Protein AF-A0A2D5VBW8-F1 (afdb_monomer)

Solvent-accessible surface area (backbone atoms only — not comparable to full-atom values): 5332 Å² total; per-residue (Å²): 109,72,70,60,51,54,52,49,47,53,51,43,52,49,52,42,52,52,50,52,52,52,50,46,66,64,53,45,59,44,53,48,47,46,69,76,36,71,90,76,51,61,90,92,46,54,58,64,57,46,34,49,58,61,42,55,81,42,45,68,56,53,52,52,51,51,50,50,45,51,52,44,49,55,53,41,51,54,52,49,52,54,54,50,52,56,55,52,54,61,55,64,74,74,113

Nearest PDB structures (foldseek):
  5da9-assembly1_A  TM=6.450E-01  e=3.934E+00  Thermochaetoides thermophila DSM 1495
  6nct-assembly1_B  TM=4.102E-01  e=8.941E+00  Homo sapiens

Mean predicted aligned error: 8.48 Å

Structure (mmCIF, N/CA/C/O backbone):
data_AF-A0A2D5VBW8-F1
#
_entry.id   AF-A0A2D5VBW8-F1
#
loop_
_atom_site.group_PDB
_atom_site.id
_atom_site.type_symbol
_atom_site.label_atom_id
_atom_site.label_alt_id
_atom_site.label_comp_id
_atom_site.label_asym_id
_atom_site.label_entity_id
_atom_site.label_seq_id
_atom_site.pdbx_PDB_ins_code
_atom_site.Cartn_x
_atom_site.Cartn_y
_atom_site.Cartn_z
_atom_site.occupancy
_atom_site.B_iso_or_equiv
_atom_site.auth_seq_id
_atom_site.auth_comp_id
_atom_site.auth_asym_id
_atom_site.auth_atom_id
_atom_site.pdbx_PDB_model_num
ATOM 1 N N . MET A 1 1 ? -13.546 -6.620 24.385 1.00 68.44 1 MET A N 1
ATOM 2 C CA . MET A 1 1 ? -13.631 -5.649 23.268 1.00 68.44 1 MET A CA 1
ATOM 3 C C . MET A 1 1 ? -12.278 -5.011 22.940 1.00 68.44 1 MET A C 1
ATOM 5 O O . MET A 1 1 ? -11.802 -5.174 21.824 1.00 68.44 1 MET A O 1
ATOM 9 N N . ARG A 1 2 ? -11.592 -4.401 23.919 1.00 71.50 2 ARG A N 1
ATOM 10 C CA . ARG A 1 2 ? -10.271 -3.750 23.760 1.00 71.50 2 ARG A CA 1
ATOM 11 C C . ARG A 1 2 ? -9.172 -4.626 23.128 1.00 71.50 2 ARG A C 1
ATOM 13 O O . ARG A 1 2 ? -8.481 -4.193 22.211 1.00 71.50 2 ARG A O 1
ATOM 20 N N . SER A 1 3 ? -9.057 -5.884 23.569 1.00 74.19 3 SER A N 1
ATOM 21 C CA . SER A 1 3 ? -8.111 -6.869 23.005 1.00 74.19 3 SER A CA 1
ATOM 22 C C . SER A 1 3 ? -8.389 -7.174 21.523 1.00 74.19 3 SER A C 1
ATOM 24 O O . SER A 1 3 ? -7.466 -7.216 20.708 1.00 74.19 3 SER A O 1
ATOM 26 N N . SER A 1 4 ? -9.665 -7.305 21.144 1.00 82.69 4 SER A N 1
ATOM 27 C CA . SER A 1 4 ? -10.075 -7.554 19.757 1.00 82.69 4 SER A CA 1
ATOM 28 C C . SER A 1 4 ? -9.753 -6.368 18.841 1.00 82.69 4 SER A C 1
ATOM 30 O O . SER A 1 4 ? -9.234 -6.573 17.749 1.00 82.69 4 SER A O 1
ATOM 32 N N . ILE A 1 5 ? -9.987 -5.137 19.306 1.00 83.12 5 ILE A N 1
ATOM 33 C CA .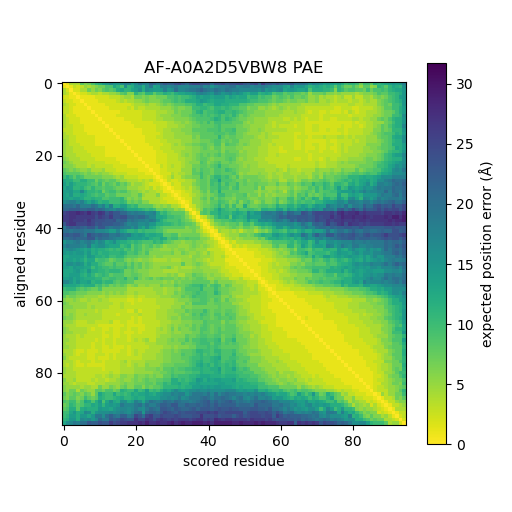 ILE A 1 5 ? -9.713 -3.898 18.556 1.00 83.12 5 ILE A CA 1
ATOM 34 C C . ILE A 1 5 ? -8.205 -3.701 18.343 1.00 83.12 5 ILE A C 1
ATOM 36 O O . ILE A 1 5 ? -7.766 -3.471 17.218 1.00 83.12 5 ILE A O 1
ATOM 40 N N . SER A 1 6 ? -7.393 -3.917 19.383 1.00 85.19 6 SER A N 1
ATOM 41 C CA . SER A 1 6 ? -5.925 -3.889 19.272 1.00 85.19 6 SER A CA 1
ATOM 42 C C . SER A 1 6 ? -5.400 -4.917 18.257 1.00 85.19 6 SER A C 1
ATOM 44 O O . SER A 1 6 ? -4.531 -4.619 17.433 1.00 85.19 6 SER A O 1
ATOM 46 N N . ARG A 1 7 ? -5.984 -6.125 18.243 1.00 88.88 7 ARG A N 1
ATOM 47 C CA . ARG A 1 7 ? -5.649 -7.167 17.261 1.00 88.88 7 ARG A CA 1
ATOM 48 C C . ARG A 1 7 ? -6.022 -6.759 15.830 1.00 88.88 7 ARG A C 1
ATOM 50 O O . ARG A 1 7 ? -5.251 -7.047 14.916 1.00 88.88 7 ARG A O 1
ATOM 57 N N . ILE A 1 8 ? -7.162 -6.092 15.629 1.00 89.19 8 ILE A N 1
ATOM 58 C CA . ILE A 1 8 ? -7.580 -5.559 14.319 1.00 89.19 8 ILE A CA 1
ATOM 59 C C . ILE A 1 8 ? -6.592 -4.488 13.843 1.00 89.19 8 ILE A C 1
ATOM 61 O O . ILE A 1 8 ? -6.083 -4.598 12.730 1.00 89.19 8 ILE A O 1
ATOM 65 N N . ARG A 1 9 ? -6.229 -3.526 14.701 1.00 88.88 9 ARG A N 1
ATOM 66 C CA . ARG A 1 9 ? -5.232 -2.488 14.386 1.00 88.88 9 ARG A CA 1
ATOM 67 C C . ARG A 1 9 ? -3.892 -3.086 13.954 1.00 88.88 9 ARG A C 1
ATOM 69 O O . ARG A 1 9 ? -3.340 -2.693 12.930 1.00 88.88 9 ARG A O 1
ATOM 76 N N . ASN A 1 10 ? -3.385 -4.078 14.691 1.00 90.62 10 ASN A N 1
ATOM 77 C CA . ASN A 1 10 ? -2.128 -4.741 14.330 1.00 90.62 10 ASN A CA 1
ATOM 78 C C . ASN A 1 10 ? -2.207 -5.452 12.974 1.00 90.62 10 ASN A C 1
ATOM 80 O O . ASN A 1 10 ? -1.254 -5.386 12.202 1.00 90.62 10 ASN A O 1
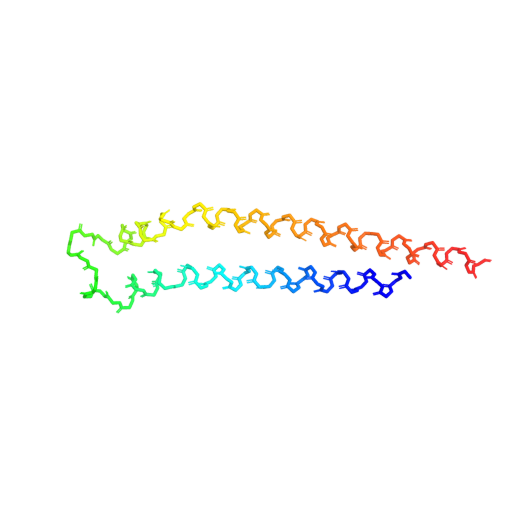ATOM 84 N N . ARG A 1 11 ? -3.333 -6.101 12.657 1.00 92.38 11 ARG A N 1
ATOM 85 C CA . ARG A 1 11 ? -3.533 -6.738 11.346 1.00 92.38 11 ARG A CA 1
ATOM 86 C C . ARG A 1 11 ? -3.603 -5.714 10.213 1.00 92.38 11 ARG A C 1
ATOM 88 O O . ARG A 1 11 ? -3.015 -5.960 9.167 1.00 92.38 11 ARG A O 1
ATOM 95 N N . LEU A 1 12 ? -4.257 -4.571 10.427 1.00 91.88 12 LEU A N 1
ATOM 96 C CA . LEU A 1 12 ? -4.303 -3.476 9.450 1.00 91.88 12 LEU A CA 1
ATOM 97 C C . LEU A 1 12 ? -2.909 -2.887 9.196 1.00 91.88 12 LEU A C 1
ATOM 99 O O . LEU A 1 12 ? -2.522 -2.689 8.047 1.00 91.88 12 LEU A O 1
ATOM 103 N N . ASN A 1 13 ? -2.118 -2.672 10.250 1.00 90.62 13 ASN A N 1
ATOM 104 C CA . ASN A 1 13 ? -0.736 -2.207 10.116 1.00 90.62 13 ASN A CA 1
ATOM 105 C C . ASN A 1 13 ? 0.152 -3.224 9.392 1.00 90.62 13 ASN A C 1
ATOM 107 O O . ASN A 1 13 ? 0.924 -2.838 8.516 1.00 90.62 13 ASN A O 1
ATOM 111 N N . LEU A 1 14 ? 0.001 -4.516 9.696 1.00 93.94 14 LEU A N 1
ATOM 112 C CA . LEU A 1 14 ? 0.715 -5.576 8.987 1.00 93.94 14 LEU A CA 1
ATOM 113 C C . LEU A 1 14 ? 0.327 -5.621 7.501 1.00 93.94 14 LEU A C 1
ATOM 115 O O . LEU A 1 14 ? 1.206 -5.699 6.651 1.00 93.94 14 LEU A O 1
ATOM 119 N N . ALA A 1 15 ? -0.965 -5.519 7.176 1.00 92.31 15 ALA A N 1
ATOM 120 C CA . ALA A 1 15 ? -1.436 -5.495 5.791 1.00 92.31 15 ALA A CA 1
ATOM 121 C C . ALA A 1 15 ? -0.872 -4.297 5.008 1.00 92.31 15 ALA A C 1
ATOM 123 O O . ALA A 1 15 ? -0.408 -4.470 3.883 1.00 92.31 15 ALA A O 1
ATOM 124 N N . LYS A 1 16 ? -0.832 -3.102 5.618 1.00 91.44 16 LYS A N 1
ATOM 125 C CA . LYS A 1 16 ? -0.183 -1.922 5.020 1.00 91.44 16 LYS A CA 1
ATOM 126 C C . LYS A 1 16 ? 1.303 -2.162 4.760 1.00 91.44 16 LYS A C 1
ATOM 128 O O . LYS A 1 16 ? 1.774 -1.874 3.666 1.00 91.44 16 LYS A O 1
ATOM 133 N N . LEU A 1 17 ? 2.027 -2.716 5.735 1.00 92.50 17 LEU A N 1
ATOM 134 C CA . LEU A 1 17 ? 3.454 -3.015 5.587 1.00 92.50 17 LEU A CA 1
ATOM 135 C C . LEU A 1 17 ? 3.706 -3.990 4.428 1.00 92.50 17 LEU A C 1
ATOM 137 O O . LEU A 1 17 ? 4.595 -3.759 3.615 1.00 92.50 17 LEU A O 1
ATOM 141 N N . LEU A 1 18 ? 2.897 -5.047 4.325 1.00 93.31 18 LEU A N 1
ATOM 142 C CA . LEU A 1 18 ? 2.998 -6.026 3.241 1.00 93.31 18 LEU A CA 1
ATOM 143 C C . LEU A 1 18 ? 2.709 -5.405 1.868 1.00 93.31 18 LEU A C 1
ATOM 145 O O . LEU A 1 18 ? 3.406 -5.720 0.907 1.00 93.31 18 LEU A O 1
ATOM 149 N N . LEU A 1 19 ? 1.736 -4.495 1.769 1.00 91.56 19 LEU A N 1
ATOM 150 C CA . LEU A 1 19 ? 1.453 -3.770 0.526 1.00 91.56 19 LEU A CA 1
ATOM 151 C C . LEU A 1 19 ? 2.598 -2.837 0.121 1.00 91.56 19 LEU A C 1
ATOM 153 O O . LEU A 1 19 ? 2.947 -2.786 -1.054 1.00 91.56 19 LEU A O 1
ATOM 157 N N . ILE A 1 20 ? 3.214 -2.139 1.077 1.00 89.62 20 ILE A N 1
ATOM 158 C CA . ILE A 1 20 ? 4.391 -1.299 0.811 1.00 89.62 20 ILE A CA 1
ATOM 159 C C . ILE A 1 20 ? 5.563 -2.162 0.326 1.00 89.62 20 ILE A C 1
ATOM 161 O O . ILE A 1 20 ? 6.212 -1.815 -0.657 1.00 89.62 20 ILE A O 1
ATOM 165 N N . LEU A 1 21 ? 5.808 -3.311 0.965 1.00 90.50 21 LEU A N 1
ATOM 166 C CA . LEU A 1 21 ? 6.839 -4.252 0.518 1.00 90.50 21 LEU A CA 1
ATOM 167 C C . LEU A 1 21 ? 6.563 -4.755 -0.902 1.00 90.50 21 LEU A C 1
ATOM 169 O O . LEU A 1 21 ? 7.462 -4.743 -1.737 1.00 90.50 21 LEU A O 1
ATOM 173 N N . ALA A 1 22 ? 5.325 -5.141 -1.207 1.00 88.25 22 ALA A N 1
ATOM 174 C CA . ALA A 1 22 ? 4.951 -5.577 -2.548 1.00 88.25 22 ALA A CA 1
ATOM 175 C C . ALA A 1 22 ? 5.127 -4.460 -3.599 1.00 88.25 22 ALA A C 1
ATOM 177 O O . ALA A 1 22 ? 5.616 -4.735 -4.692 1.00 88.25 22 ALA A O 1
ATOM 178 N N . LEU A 1 23 ? 4.826 -3.198 -3.262 1.00 86.94 23 LEU A N 1
ATOM 179 C CA . LEU A 1 23 ? 5.094 -2.048 -4.137 1.00 86.94 23 LEU A CA 1
ATOM 180 C C . LEU A 1 23 ? 6.588 -1.898 -4.431 1.00 86.94 23 LEU A C 1
ATOM 182 O O . LEU A 1 23 ? 6.965 -1.656 -5.579 1.00 86.94 23 LEU A O 1
ATOM 186 N N . LEU A 1 24 ? 7.441 -2.070 -3.417 1.00 85.19 24 LEU A N 1
ATOM 187 C CA . LEU A 1 24 ? 8.892 -2.054 -3.602 1.00 85.19 24 LEU A CA 1
ATOM 188 C C . LEU A 1 24 ? 9.334 -3.177 -4.545 1.00 85.19 24 LEU A C 1
ATOM 190 O O . LEU A 1 24 ? 10.083 -2.910 -5.472 1.00 85.19 24 LEU A O 1
ATOM 194 N N . PHE A 1 25 ? 8.819 -4.400 -4.401 1.00 84.75 25 PHE A N 1
ATOM 195 C CA . PHE A 1 25 ? 9.154 -5.502 -5.315 1.00 84.75 25 PHE A CA 1
ATOM 196 C C . PHE A 1 25 ? 8.736 -5.265 -6.770 1.00 84.75 25 PHE A C 1
ATOM 198 O O . PHE A 1 25 ? 9.382 -5.788 -7.671 1.00 84.75 25 PHE A O 1
ATOM 205 N N . ILE A 1 26 ? 7.678 -4.492 -7.010 1.00 80.81 26 ILE A N 1
ATOM 206 C CA . ILE A 1 26 ? 7.215 -4.168 -8.365 1.00 80.81 26 ILE A CA 1
ATOM 207 C C . ILE A 1 26 ? 8.056 -3.041 -8.975 1.00 80.81 26 ILE A C 1
ATOM 209 O O . ILE A 1 26 ? 8.431 -3.099 -10.141 1.00 80.81 26 ILE A O 1
ATOM 213 N N . THR A 1 27 ? 8.362 -2.012 -8.187 1.00 76.19 27 THR A N 1
ATOM 214 C CA . THR A 1 27 ? 9.005 -0.780 -8.677 1.00 76.19 27 THR A CA 1
ATOM 215 C C . THR A 1 27 ? 10.532 -0.832 -8.656 1.00 76.19 27 THR A C 1
ATOM 217 O O . THR A 1 27 ? 11.183 -0.189 -9.480 1.00 76.19 27 THR A O 1
ATOM 220 N N . TYR A 1 28 ? 11.120 -1.618 -7.755 1.00 78.25 28 TYR A N 1
ATOM 221 C CA . TYR A 1 28 ? 12.567 -1.708 -7.574 1.00 78.25 28 TYR A CA 1
ATOM 222 C C . TYR A 1 28 ? 13.295 -2.396 -8.741 1.00 78.25 28 TYR A C 1
ATOM 224 O O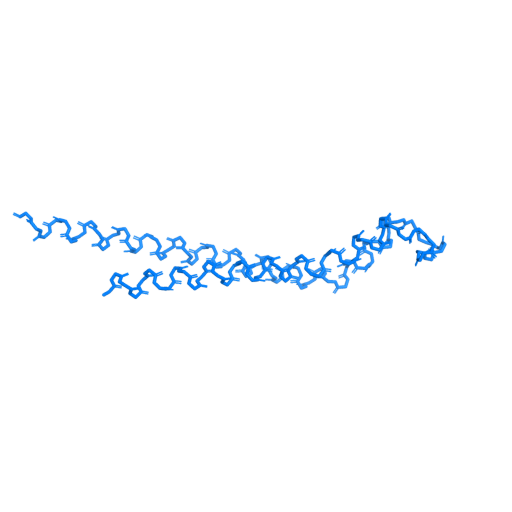 . TYR A 1 28 ? 14.294 -1.842 -9.190 1.00 78.25 28 TYR A O 1
ATOM 232 N N . PRO A 1 29 ? 12.835 -3.534 -9.307 1.00 78.75 29 PRO A N 1
ATOM 233 C CA . PRO A 1 29 ? 13.540 -4.178 -10.418 1.00 78.75 29 PRO A CA 1
ATOM 234 C C . PRO A 1 29 ? 13.615 -3.321 -11.695 1.00 78.75 29 PRO A C 1
ATOM 236 O O . PRO A 1 29 ? 14.702 -3.246 -12.271 1.00 78.75 29 PRO A O 1
ATOM 239 N N . PRO A 1 30 ? 12.540 -2.632 -12.139 1.00 72.62 30 PRO A N 1
ATOM 240 C CA . PRO A 1 30 ? 12.627 -1.661 -13.231 1.00 72.62 30 PRO A CA 1
ATOM 241 C C . PRO A 1 30 ? 13.627 -0.535 -12.944 1.00 72.62 30 PRO A C 1
ATOM 243 O O . PRO A 1 30 ? 14.452 -0.212 -13.798 1.00 72.62 30 PRO A O 1
ATOM 246 N N . ALA A 1 31 ? 13.601 0.022 -11.727 1.00 72.00 31 ALA A N 1
ATOM 247 C CA . ALA A 1 31 ? 14.510 1.091 -11.315 1.00 72.00 31 ALA A CA 1
ATOM 248 C C . ALA A 1 31 ? 15.978 0.635 -11.281 1.00 72.00 31 ALA A C 1
ATOM 250 O O . ALA A 1 31 ? 16.854 1.342 -11.773 1.00 72.00 31 ALA A O 1
ATOM 251 N N . MET A 1 32 ? 16.242 -0.565 -10.758 1.00 76.69 32 MET A N 1
ATOM 252 C CA . MET A 1 32 ? 17.575 -1.166 -10.700 1.00 76.69 32 MET A CA 1
ATOM 253 C C . MET A 1 32 ? 18.113 -1.442 -12.108 1.00 76.69 32 MET A C 1
ATOM 255 O O . MET A 1 32 ? 19.224 -1.024 -12.425 1.00 76.69 32 MET A O 1
ATOM 259 N N . LYS A 1 33 ? 17.302 -2.047 -12.990 1.00 71.50 33 LYS A N 1
ATOM 260 C CA . LYS A 1 33 ? 17.682 -2.296 -14.392 1.00 71.50 33 LYS A CA 1
ATOM 261 C C . LYS A 1 33 ? 18.005 -1.010 -15.151 1.00 71.50 33 LYS A C 1
ATOM 263 O O . LYS A 1 33 ? 18.969 -0.973 -15.912 1.00 71.50 33 LYS A O 1
ATOM 268 N N . ALA A 1 34 ? 17.215 0.041 -14.939 1.00 69.12 34 ALA A N 1
ATOM 269 C CA . ALA A 1 34 ? 17.441 1.339 -15.563 1.00 69.12 34 ALA A CA 1
ATOM 270 C C . ALA A 1 34 ? 18.711 2.048 -15.049 1.00 69.12 34 ALA A C 1
ATOM 272 O O . ALA A 1 34 ? 19.279 2.875 -15.766 1.00 69.12 34 ALA A O 1
ATOM 273 N N . TRP A 1 35 ? 19.153 1.753 -13.821 1.00 70.25 35 TRP A N 1
ATOM 274 C CA . TRP A 1 35 ? 20.270 2.446 -13.175 1.00 70.25 35 TRP A CA 1
ATOM 275 C C . TRP A 1 35 ? 21.614 1.711 -13.282 1.00 70.25 35 TRP A C 1
ATOM 277 O O . TRP A 1 35 ? 22.629 2.352 -13.548 1.00 70.25 35 TRP A O 1
ATOM 287 N N . GLU A 1 36 ? 21.640 0.389 -13.091 1.00 69.50 36 GLU A N 1
ATOM 288 C CA . GLU A 1 36 ? 22.884 -0.394 -12.991 1.00 69.50 36 GLU A CA 1
ATOM 289 C C . GLU A 1 36 ? 23.345 -0.997 -14.321 1.00 69.50 36 GLU A C 1
ATOM 291 O O . GLU A 1 36 ? 24.540 -1.185 -14.541 1.00 69.50 36 GLU A O 1
ATOM 296 N N . SER A 1 37 ? 22.418 -1.286 -15.229 1.00 61.34 37 SER A N 1
ATOM 297 C CA . SER A 1 37 ? 22.683 -2.093 -16.420 1.00 61.34 37 SER A CA 1
ATOM 298 C C . SER A 1 37 ? 22.433 -1.302 -17.700 1.00 61.34 37 SER A C 1
ATOM 300 O O . SER A 1 37 ? 21.500 -1.589 -18.448 1.00 61.34 37 SER A O 1
ATOM 302 N N . ALA A 1 38 ? 23.292 -0.308 -17.959 1.00 58.94 38 ALA A N 1
ATOM 303 C CA . ALA A 1 38 ? 23.256 0.494 -19.185 1.00 58.94 38 ALA A CA 1
ATOM 304 C C . ALA A 1 38 ? 23.327 -0.369 -20.463 1.00 58.94 38 ALA A C 1
ATOM 306 O O . ALA A 1 38 ? 22.660 -0.042 -21.436 1.00 58.94 38 ALA A O 1
ATOM 307 N N . ASP A 1 39 ? 24.030 -1.507 -20.414 1.00 60.72 39 ASP A N 1
ATOM 308 C CA . ASP A 1 39 ? 24.156 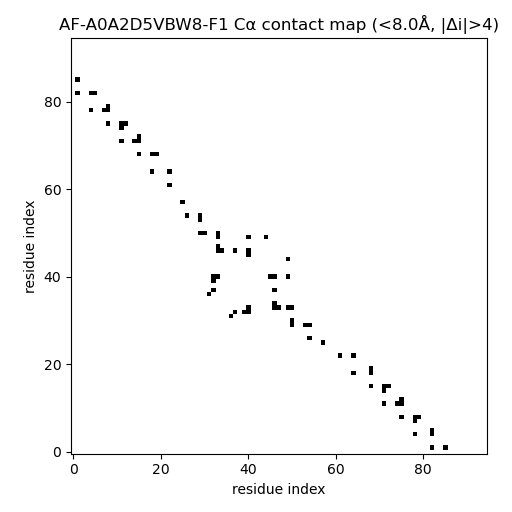-2.457 -21.533 1.00 60.72 39 ASP A CA 1
ATOM 309 C C . ASP A 1 39 ? 22.907 -3.338 -21.751 1.00 60.72 39 ASP A C 1
ATOM 311 O O . ASP A 1 39 ? 22.818 -4.060 -22.740 1.00 60.72 39 ASP A O 1
ATOM 315 N N . SER A 1 40 ? 21.937 -3.318 -20.828 1.00 64.12 40 SER A N 1
ATOM 316 C CA . SER A 1 40 ? 20.677 -4.079 -20.946 1.00 64.12 40 SER A CA 1
ATOM 317 C C . SER A 1 40 ? 19.509 -3.250 -21.482 1.00 64.12 40 SER A C 1
ATOM 319 O O . SER A 1 40 ? 18.423 -3.784 -21.715 1.00 64.12 40 SER A O 1
ATOM 321 N N . ILE A 1 41 ? 19.723 -1.944 -21.652 1.00 68.50 41 ILE A N 1
ATOM 322 C CA . ILE A 1 41 ? 18.738 -1.012 -22.189 1.00 68.50 41 ILE A CA 1
ATOM 323 C C . ILE A 1 41 ? 18.915 -1.011 -23.711 1.00 68.50 41 ILE A C 1
ATOM 325 O O . ILE A 1 41 ? 20.026 -0.758 -24.175 1.00 68.50 41 ILE A O 1
ATOM 329 N N . PRO A 1 42 ? 17.868 -1.304 -24.505 1.00 76.00 42 PRO A N 1
ATOM 330 C CA . PRO A 1 42 ? 17.982 -1.251 -25.958 1.00 76.00 42 PRO A CA 1
ATOM 331 C C . PRO A 1 42 ? 18.408 0.152 -26.407 1.00 76.00 42 PRO A C 1
ATOM 333 O O . PRO A 1 42 ? 17.877 1.136 -25.893 1.00 76.00 42 PRO A O 1
ATOM 336 N N . GLU A 1 43 ? 19.316 0.245 -27.385 1.00 77.88 43 GLU A N 1
ATOM 337 C CA . GLU A 1 43 ? 19.898 1.519 -27.862 1.00 77.88 43 GLU A CA 1
ATOM 338 C C . GLU A 1 43 ? 18.848 2.545 -28.327 1.00 77.88 43 GLU A C 1
ATOM 340 O O . GLU A 1 43 ? 19.109 3.745 -28.362 1.00 77.88 43 GLU A O 1
ATOM 345 N N . GLU A 1 44 ? 17.646 2.072 -28.655 1.00 80.50 44 GLU A N 1
ATOM 346 C CA . GLU A 1 44 ? 16.497 2.866 -29.093 1.00 80.50 44 GLU A CA 1
ATOM 347 C C . GLU A 1 44 ? 15.868 3.731 -27.986 1.00 80.50 44 GLU A C 1
ATOM 349 O O . GLU A 1 44 ? 15.083 4.623 -28.301 1.00 80.50 44 GLU A O 1
ATOM 354 N N . TYR A 1 45 ? 16.173 3.479 -26.706 1.00 77.12 45 TYR A N 1
ATOM 355 C CA . TYR A 1 45 ? 15.538 4.163 -25.576 1.00 77.12 45 TYR A CA 1
ATOM 356 C C . TYR A 1 45 ? 16.562 4.857 -24.678 1.00 77.12 45 TYR A C 1
ATOM 358 O O . TYR A 1 45 ? 17.573 4.279 -24.277 1.00 77.12 45 TYR A O 1
ATOM 366 N N . SER A 1 46 ? 16.250 6.082 -24.247 1.00 81.12 46 SER A N 1
ATOM 367 C CA . SER A 1 46 ? 16.934 6.664 -23.091 1.00 81.12 46 SER A CA 1
ATOM 368 C C . SER A 1 46 ? 16.590 5.885 -21.813 1.00 81.12 46 SER A C 1
ATOM 370 O O . SER A 1 46 ? 15.539 5.249 -21.706 1.00 81.12 46 SER A O 1
ATOM 372 N N . ARG A 1 47 ? 17.442 5.972 -20.781 1.00 75.56 47 ARG A N 1
ATOM 373 C CA . ARG A 1 47 ? 17.194 5.289 -19.492 1.00 75.56 47 ARG A CA 1
ATOM 374 C C . ARG A 1 47 ? 15.837 5.645 -18.881 1.00 75.56 47 ARG A C 1
ATOM 376 O O . ARG A 1 47 ? 15.199 4.792 -18.272 1.00 75.56 47 ARG A O 1
ATOM 383 N N . ILE A 1 48 ? 15.409 6.899 -19.041 1.00 78.38 48 ILE A N 1
ATOM 384 C CA . ILE A 1 48 ? 14.134 7.394 -18.511 1.00 78.38 48 ILE A CA 1
ATOM 385 C C . ILE A 1 48 ? 12.965 6.830 -19.320 1.00 78.38 48 ILE A C 1
ATOM 387 O O . ILE A 1 48 ? 11.997 6.375 -18.721 1.00 78.38 48 ILE A O 1
ATOM 391 N N . GLU A 1 49 ? 13.050 6.799 -20.652 1.00 79.88 49 GLU A N 1
ATOM 392 C CA . GLU A 1 49 ? 11.995 6.220 -21.498 1.00 79.88 49 GLU A CA 1
ATOM 393 C C . GLU A 1 49 ? 11.836 4.719 -21.262 1.00 79.88 49 GLU A C 1
ATOM 395 O O . GLU A 1 49 ? 10.714 4.228 -21.148 1.00 79.88 49 GLU A O 1
ATOM 400 N N . TYR A 1 50 ? 12.951 3.998 -21.122 1.00 80.81 50 TYR A N 1
ATOM 401 C C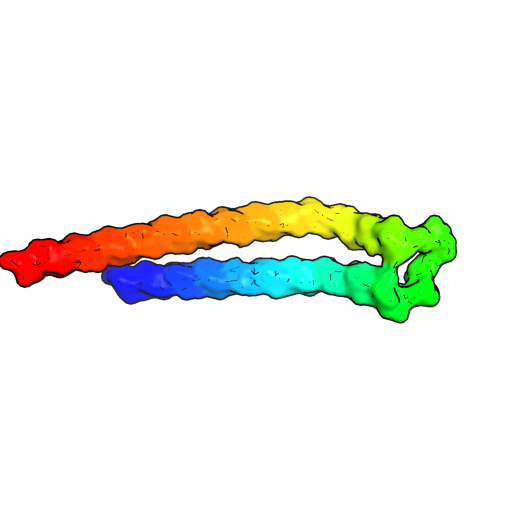A . TYR A 1 50 ? 12.934 2.581 -20.776 1.00 80.81 50 TYR A CA 1
ATOM 402 C C . TYR A 1 50 ? 12.295 2.348 -19.402 1.00 80.81 50 TYR A C 1
ATOM 404 O O . TYR A 1 50 ? 11.412 1.503 -19.266 1.00 80.81 50 TYR A O 1
ATOM 412 N N . LEU A 1 51 ? 12.672 3.147 -18.397 1.00 77.00 51 LEU A N 1
ATOM 413 C CA . LEU A 1 51 ? 12.063 3.088 -17.070 1.00 77.00 51 LEU A CA 1
ATOM 414 C C . LEU A 1 51 ? 10.560 3.385 -17.123 1.00 77.00 51 LEU A C 1
ATOM 416 O O . LEU A 1 51 ? 9.782 2.660 -16.512 1.00 77.00 51 LEU A O 1
ATOM 420 N N . MET A 1 52 ? 10.138 4.421 -17.852 1.00 78.50 52 MET A N 1
ATOM 421 C CA . MET A 1 52 ? 8.720 4.760 -17.982 1.00 78.50 52 MET A CA 1
ATOM 422 C C . MET A 1 52 ? 7.945 3.631 -18.653 1.00 78.50 52 MET A C 1
ATOM 424 O O . MET A 1 52 ? 6.908 3.255 -18.130 1.00 78.50 52 MET A O 1
ATOM 428 N N . LYS A 1 53 ? 8.461 3.031 -19.731 1.00 82.06 53 LYS A N 1
ATOM 429 C CA . LYS A 1 53 ? 7.828 1.887 -20.407 1.00 82.06 53 LYS A CA 1
ATOM 430 C C . LYS A 1 53 ? 7.699 0.667 -19.491 1.00 82.06 53 LYS A C 1
ATOM 432 O O . LYS A 1 53 ? 6.642 0.043 -19.429 1.00 82.06 53 LYS A O 1
ATOM 437 N N . GLU A 1 54 ? 8.759 0.345 -18.755 1.00 78.69 54 GLU A N 1
ATOM 438 C CA . GLU A 1 54 ? 8.765 -0.772 -17.808 1.00 78.69 54 GLU A CA 1
ATOM 439 C C . GLU A 1 54 ? 7.887 -0.513 -16.581 1.00 78.69 54 GLU A C 1
ATOM 441 O O . GLU A 1 54 ? 7.410 -1.467 -15.981 1.00 78.69 54 GLU A O 1
ATOM 446 N N . VAL A 1 55 ? 7.662 0.742 -16.188 1.00 75.69 55 VAL A N 1
ATOM 447 C CA . VAL A 1 55 ? 6.768 1.103 -15.076 1.00 75.69 55 VAL A CA 1
ATOM 448 C C . VAL A 1 55 ? 5.320 1.261 -15.546 1.00 75.69 55 VAL A C 1
ATOM 450 O O . VAL A 1 55 ? 4.413 0.961 -14.774 1.00 75.69 55 VAL A O 1
ATOM 453 N N . ASP A 1 56 ? 5.082 1.657 -16.799 1.00 81.38 56 ASP A N 1
ATOM 454 C CA . ASP A 1 56 ? 3.746 1.870 -17.373 1.00 81.38 56 ASP A CA 1
ATOM 455 C C . ASP A 1 56 ? 2.900 0.590 -17.323 1.00 81.38 56 ASP A C 1
ATOM 457 O O . ASP A 1 56 ? 1.744 0.615 -16.902 1.00 81.38 56 ASP A O 1
ATOM 461 N N . GLN A 1 57 ? 3.517 -0.570 -17.589 1.00 80.06 57 GLN A N 1
ATOM 462 C CA . GLN A 1 57 ? 2.854 -1.875 -17.437 1.00 80.06 57 GLN A CA 1
ATOM 463 C C . GLN A 1 57 ? 2.381 -2.151 -15.996 1.00 80.06 57 GLN A C 1
ATOM 465 O O . GLN A 1 57 ? 1.423 -2.893 -15.780 1.00 80.06 57 GLN A O 1
AT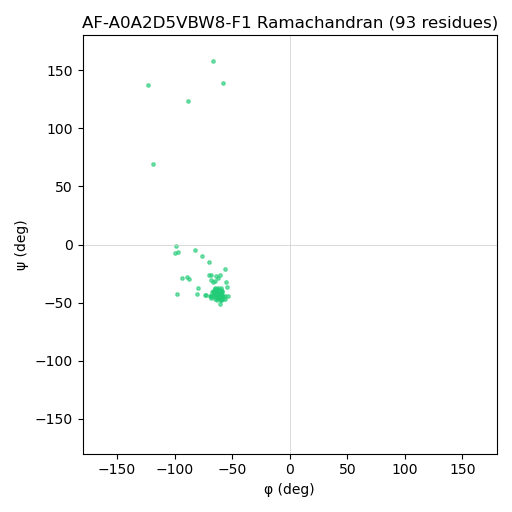OM 470 N N . TYR A 1 58 ? 3.036 -1.548 -14.999 1.00 82.62 58 TYR A N 1
ATOM 471 C CA . TYR A 1 58 ? 2.697 -1.689 -13.585 1.00 82.62 58 TYR A CA 1
ATOM 472 C C . TYR A 1 58 ? 1.889 -0.507 -13.047 1.00 82.62 58 TYR A C 1
ATOM 474 O O . TYR A 1 58 ? 1.400 -0.588 -11.921 1.00 82.62 58 TYR A O 1
ATOM 482 N N . LEU A 1 59 ? 1.699 0.568 -13.817 1.00 82.75 59 LEU A N 1
ATOM 483 C CA . LEU A 1 59 ? 1.021 1.786 -13.372 1.00 82.75 59 LEU A CA 1
ATOM 484 C C . LEU A 1 59 ? -0.397 1.512 -12.836 1.00 82.75 59 LEU A C 1
ATOM 486 O O . LEU A 1 59 ? -0.709 1.994 -11.741 1.00 82.75 59 LEU A O 1
ATOM 490 N N . PRO A 1 60 ? -1.243 0.686 -13.496 1.00 87.56 60 PRO A N 1
ATOM 491 C CA . PRO A 1 60 ? -2.557 0.343 -12.953 1.00 87.56 60 PRO A 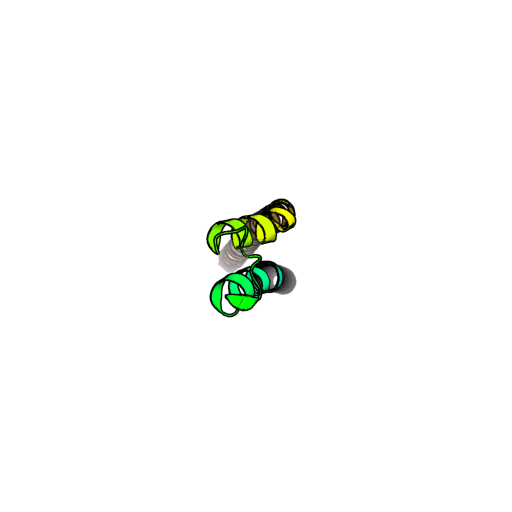CA 1
ATOM 492 C C . PRO A 1 60 ? -2.460 -0.406 -11.620 1.00 87.56 60 PRO A C 1
ATOM 494 O O . PRO A 1 60 ? -3.235 -0.151 -10.699 1.00 87.56 60 PRO A O 1
ATOM 497 N N . LEU A 1 61 ? -1.481 -1.305 -11.488 1.00 86.69 61 LEU A N 1
ATOM 498 C CA . LEU A 1 61 ? -1.256 -2.074 -10.267 1.00 86.69 61 LEU A CA 1
ATOM 499 C C . LEU A 1 61 ? -0.764 -1.174 -9.126 1.00 86.69 61 LEU A C 1
ATOM 501 O O . LEU A 1 61 ? -1.287 -1.255 -8.017 1.00 86.69 61 LEU A O 1
ATOM 505 N N . VAL A 1 62 ? 0.177 -0.268 -9.404 1.00 86.88 62 VAL A N 1
ATOM 506 C CA . VAL A 1 62 ? 0.666 0.735 -8.448 1.00 86.88 62 VAL A CA 1
ATOM 507 C C . VAL A 1 62 ? -0.479 1.633 -7.977 1.00 86.88 62 VAL A C 1
ATOM 509 O O . VAL A 1 62 ? -0.603 1.877 -6.777 1.00 86.88 62 VAL A O 1
ATOM 512 N N . ALA A 1 63 ? -1.359 2.066 -8.885 1.00 89.12 63 ALA A N 1
ATOM 513 C CA . ALA A 1 63 ? -2.534 2.864 -8.542 1.00 89.12 63 ALA A CA 1
ATOM 514 C C . ALA A 1 63 ? -3.505 2.106 -7.619 1.00 89.12 63 ALA A C 1
ATOM 516 O O . ALA A 1 63 ? -3.926 2.642 -6.592 1.00 89.12 63 ALA A O 1
ATOM 517 N N . VAL A 1 64 ? -3.813 0.840 -7.932 1.00 91.69 64 VAL A N 1
ATOM 518 C CA . VAL A 1 64 ? -4.657 -0.019 -7.081 1.00 91.69 64 VAL A CA 1
ATOM 519 C C . VAL A 1 64 ? -4.027 -0.208 -5.702 1.00 91.69 64 VAL A C 1
ATOM 521 O O . VAL A 1 64 ? -4.702 -0.053 -4.686 1.00 91.69 64 VAL A O 1
ATOM 524 N N . MET A 1 65 ? -2.729 -0.497 -5.638 1.00 90.06 65 MET A N 1
ATOM 525 C CA . MET A 1 65 ? -2.021 -0.675 -4.371 1.00 90.06 65 MET A CA 1
ATOM 526 C C . MET A 1 65 ? -1.978 0.610 -3.541 1.00 90.06 65 MET A C 1
ATOM 528 O O . MET A 1 65 ? -2.186 0.555 -2.329 1.00 90.06 65 MET A O 1
ATOM 532 N N . GLY A 1 66 ? -1.770 1.765 -4.178 1.00 90.12 66 GLY A N 1
ATOM 533 C CA . GLY A 1 66 ? -1.844 3.069 -3.524 1.00 90.12 66 GLY A CA 1
ATOM 534 C C . GLY A 1 66 ? -3.221 3.325 -2.912 1.00 90.12 66 GLY A C 1
ATOM 535 O O . GLY A 1 66 ? -3.316 3.719 -1.748 1.00 90.12 66 GLY A O 1
ATOM 536 N N . LEU A 1 67 ? -4.292 3.012 -3.648 1.00 94.62 67 LEU A N 1
ATOM 537 C CA . LEU A 1 67 ? -5.663 3.123 -3.149 1.00 94.62 67 LEU A CA 1
ATOM 538 C C . LEU A 1 67 ? -5.913 2.185 -1.960 1.00 94.62 67 LEU A C 1
ATOM 540 O O . LEU A 1 67 ? -6.473 2.612 -0.955 1.00 94.62 67 LEU A O 1
ATOM 544 N N . LEU A 1 68 ? -5.431 0.940 -2.018 1.00 93.12 68 LEU A N 1
ATOM 545 C CA . LEU A 1 68 ? -5.537 -0.004 -0.900 1.00 93.12 68 LEU A CA 1
ATOM 546 C C . LEU A 1 68 ? -4.796 0.490 0.349 1.00 93.12 68 LEU A C 1
ATOM 548 O O . LEU A 1 68 ? -5.329 0.391 1.454 1.00 93.12 68 LEU A O 1
ATOM 552 N N . ILE A 1 69 ? -3.594 1.050 0.194 1.00 92.31 69 ILE A N 1
ATOM 553 C CA . ILE A 1 69 ? -2.833 1.633 1.310 1.00 92.31 69 ILE A CA 1
ATOM 554 C C . ILE A 1 69 ? -3.589 2.816 1.917 1.00 92.31 69 ILE A C 1
ATOM 556 O O . ILE A 1 69 ? -3.686 2.916 3.145 1.00 92.31 69 ILE A O 1
ATOM 560 N N . PHE A 1 70 ? -4.150 3.688 1.078 1.00 93.50 70 PHE A N 1
ATOM 561 C CA . PHE A 1 70 ? -4.951 4.824 1.523 1.00 93.50 70 PHE A CA 1
ATOM 562 C C . PHE A 1 70 ? -6.185 4.363 2.309 1.00 93.50 70 PHE A C 1
ATOM 564 O O . PHE A 1 70 ? -6.376 4.767 3.457 1.00 93.50 70 PHE A O 1
ATOM 571 N N . THR A 1 71 ? -6.966 3.437 1.749 1.00 94.12 71 THR A N 1
ATOM 572 C CA . THR A 1 71 ? -8.150 2.867 2.403 1.00 94.12 71 THR A CA 1
ATOM 573 C C . THR A 1 71 ? -7.799 2.192 3.729 1.00 94.12 71 THR A C 1
ATOM 575 O O . THR A 1 71 ? -8.464 2.430 4.735 1.00 94.12 71 THR A O 1
ATOM 578 N N . LEU A 1 72 ? -6.726 1.397 3.787 1.00 92.69 72 LEU A N 1
ATOM 579 C CA . LEU A 1 72 ? -6.281 0.772 5.037 1.00 92.69 72 LEU A CA 1
ATOM 580 C C . LEU A 1 72 ? -5.825 1.795 6.080 1.00 92.69 72 LEU A C 1
ATOM 582 O O . LEU A 1 72 ? -5.967 1.547 7.279 1.00 92.69 72 LEU A O 1
ATOM 586 N N . SER A 1 73 ? -5.264 2.925 5.652 1.00 92.00 73 SER A N 1
ATOM 587 C CA . SER A 1 73 ? -4.857 4.002 6.556 1.00 92.00 73 SER A CA 1
ATOM 588 C C . SER A 1 73 ? -6.077 4.666 7.191 1.00 92.00 73 SER A C 1
ATOM 590 O O . SER A 1 73 ? -6.119 4.762 8.416 1.00 92.00 73 SER A O 1
ATOM 592 N N . ASP A 1 74 ? -7.104 4.984 6.398 1.00 94.06 74 ASP A N 1
ATOM 593 C CA . ASP A 1 74 ? -8.399 5.479 6.893 1.00 94.06 74 ASP A CA 1
ATOM 594 C C . ASP A 1 74 ? -9.060 4.489 7.870 1.00 94.06 74 ASP A C 1
ATOM 596 O O . ASP A 1 74 ? -9.447 4.849 8.981 1.00 94.06 74 ASP A O 1
ATOM 600 N N . LEU A 1 75 ? -9.102 3.200 7.514 1.00 92.25 75 LEU A N 1
ATOM 601 C CA . LEU A 1 75 ? -9.608 2.138 8.392 1.00 92.25 75 LEU A CA 1
ATOM 602 C C . LEU A 1 75 ? -8.820 2.032 9.702 1.00 92.25 75 LEU A C 1
ATOM 604 O O . LEU A 1 75 ? -9.410 1.780 10.751 1.00 92.25 75 LEU A O 1
ATOM 608 N N . THR A 1 76 ? -7.499 2.219 9.661 1.00 91.56 76 THR A N 1
ATOM 609 C CA . THR A 1 76 ? -6.670 2.199 10.875 1.00 91.56 76 THR A CA 1
ATOM 610 C C . THR A 1 76 ? -7.032 3.366 11.791 1.00 91.56 76 THR A C 1
ATOM 612 O O . THR A 1 76 ? -7.228 3.138 12.982 1.00 91.56 76 THR A O 1
ATOM 615 N N . LEU A 1 77 ? -7.178 4.576 11.239 1.00 91.81 77 LEU A N 1
ATOM 616 C CA . LEU A 1 77 ? -7.562 5.772 11.995 1.00 91.81 77 LEU A CA 1
ATOM 617 C C . LEU A 1 77 ? -8.930 5.599 12.660 1.00 91.81 77 LEU A C 1
ATOM 619 O O . LEU A 1 77 ? -9.053 5.792 13.864 1.00 91.81 77 LEU A O 1
ATOM 623 N N . LYS A 1 78 ? -9.932 5.111 11.922 1.00 91.44 78 LYS A N 1
ATOM 624 C CA . LYS A 1 78 ? -11.263 4.820 12.486 1.00 91.44 78 LYS A CA 1
ATOM 625 C C . LYS A 1 78 ? -11.209 3.811 13.630 1.00 91.44 78 LYS A C 1
ATOM 627 O O . LYS A 1 78 ? -11.903 3.955 14.633 1.00 91.44 78 LYS A O 1
ATOM 632 N N . VAL A 1 79 ? -10.380 2.774 13.50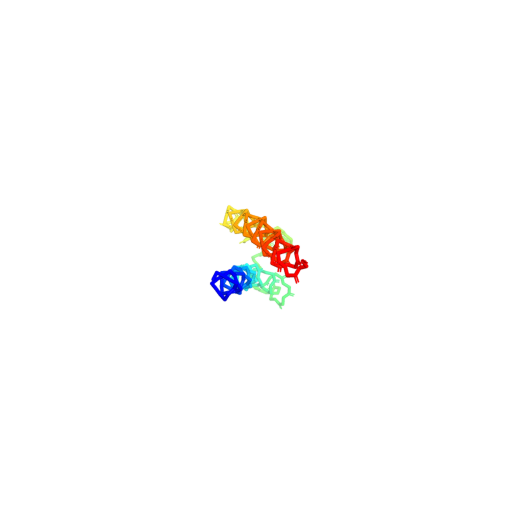5 1.00 90.81 79 VAL A N 1
ATOM 633 C CA . VAL A 1 79 ? -10.183 1.788 14.578 1.00 90.81 79 VAL A CA 1
ATOM 634 C C . VAL A 1 79 ? -9.530 2.428 15.809 1.00 90.81 79 VAL A C 1
ATOM 636 O O . VAL A 1 79 ? -9.902 2.090 16.933 1.00 90.81 79 VAL A O 1
ATOM 639 N N . GLU A 1 80 ? -8.590 3.355 15.620 1.00 88.19 80 GLU A N 1
ATOM 640 C CA . GLU A 1 80 ? -7.955 4.108 16.708 1.00 88.19 80 GLU A CA 1
ATOM 64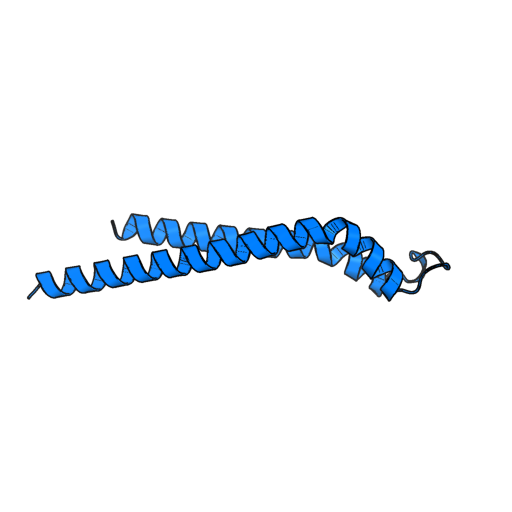1 C C . GLU A 1 80 ? -8.934 5.065 17.401 1.00 88.19 80 GLU A C 1
ATOM 643 O O . GLU A 1 80 ? -8.964 5.104 18.632 1.00 88.19 80 GLU A O 1
ATOM 648 N N . GLU A 1 81 ? -9.791 5.753 16.645 1.00 90.69 81 GLU A N 1
ATOM 649 C CA . GLU A 1 81 ? -10.866 6.600 17.179 1.00 90.69 81 GLU A CA 1
ATOM 650 C C . GLU A 1 81 ? -11.849 5.792 18.037 1.00 90.69 81 GLU A C 1
ATOM 652 O O . GLU A 1 81 ? -12.126 6.162 19.180 1.00 90.69 81 GLU A O 1
ATOM 657 N N . ILE A 1 82 ? -12.311 4.638 17.539 1.00 88.00 82 ILE A N 1
ATOM 658 C CA . ILE A 1 82 ? -13.188 3.730 18.295 1.00 88.00 82 ILE A CA 1
ATOM 659 C C . ILE A 1 82 ? -12.487 3.249 19.574 1.00 88.00 82 ILE A C 1
ATOM 661 O O . ILE A 1 82 ? -13.094 3.187 20.645 1.00 88.00 82 ILE A O 1
ATOM 665 N N . GLN A 1 83 ? -11.194 2.914 19.495 1.00 85.62 83 GLN A N 1
ATOM 666 C CA . GLN A 1 83 ? -10.421 2.493 20.663 1.00 85.62 83 GLN A CA 1
ATOM 667 C C . GLN A 1 83 ? -10.307 3.609 21.715 1.00 85.62 83 GLN A C 1
ATOM 669 O O . GLN A 1 83 ? -10.356 3.316 22.915 1.00 85.62 83 GLN A O 1
ATOM 674 N N . ALA A 1 84 ? -10.149 4.862 21.278 1.00 85.94 84 ALA A N 1
ATOM 675 C CA . ALA A 1 84 ? -10.071 6.029 22.150 1.00 85.94 84 ALA A CA 1
ATOM 676 C C . ALA A 1 84 ? -11.414 6.316 22.839 1.00 85.94 84 ALA A C 1
ATOM 678 O O . ALA A 1 84 ? -11.431 6.507 24.055 1.00 85.94 84 ALA A O 1
ATOM 679 N N . GLN A 1 85 ? -12.528 6.256 22.102 1.00 86.31 85 GLN A N 1
ATOM 680 C CA . GLN A 1 85 ? -13.881 6.445 22.645 1.00 86.31 85 GLN A CA 1
ATOM 681 C C . GLN A 1 85 ? -14.212 5.415 23.731 1.00 86.31 85 GLN A C 1
ATOM 683 O O . GLN A 1 85 ? -14.597 5.788 24.835 1.00 86.31 85 GLN A O 1
ATOM 688 N N . ILE A 1 86 ? -13.946 4.127 23.477 1.00 82.12 86 ILE A N 1
ATOM 689 C CA . ILE A 1 86 ? -14.152 3.066 24.480 1.00 82.12 86 ILE A CA 1
ATOM 690 C C . ILE A 1 86 ? -13.308 3.319 25.738 1.00 82.12 86 ILE A C 1
ATOM 692 O O . ILE A 1 86 ? -13.762 3.083 26.853 1.00 82.12 86 ILE A O 1
ATOM 696 N N . GLY A 1 87 ? -12.071 3.803 25.576 1.00 77.56 87 GLY A N 1
ATOM 697 C CA . GLY A 1 87 ? -11.212 4.147 26.709 1.00 77.56 87 GLY A CA 1
ATOM 698 C C . GLY A 1 87 ? -11.712 5.341 27.530 1.00 77.56 87 GLY A C 1
ATOM 699 O O . GLY A 1 87 ? -11.486 5.368 28.738 1.00 77.56 87 GLY A O 1
ATOM 700 N N . ALA A 1 88 ? -12.375 6.311 26.896 1.00 77.00 88 ALA A N 1
ATOM 701 C CA . ALA A 1 88 ? -12.972 7.461 27.570 1.00 77.00 88 ALA A CA 1
ATOM 702 C C . ALA A 1 88 ? -14.244 7.072 28.346 1.00 77.00 88 ALA A C 1
ATOM 704 O O . ALA A 1 88 ? -14.376 7.438 29.515 1.00 77.00 88 ALA A O 1
ATOM 705 N N . ASP A 1 89 ? -15.119 6.259 27.748 1.00 71.44 89 ASP A N 1
ATOM 706 C CA . ASP A 1 89 ? -16.351 5.771 28.389 1.00 71.44 89 ASP A CA 1
ATOM 707 C C . ASP A 1 89 ? -16.070 4.861 29.600 1.00 71.44 89 ASP A C 1
ATOM 709 O O . ASP A 1 89 ? -16.731 4.961 30.638 1.00 71.44 89 ASP A O 1
ATOM 713 N N . GLU A 1 90 ? -15.045 4.003 29.518 1.00 69.88 90 GLU A N 1
ATOM 714 C CA . GLU A 1 90 ? -14.599 3.171 30.650 1.00 69.88 90 GLU A CA 1
ATOM 715 C C . GLU A 1 90 ? -14.051 4.004 31.825 1.00 69.88 90 GLU A C 1
ATOM 717 O O . GLU A 1 90 ? -14.105 3.558 32.972 1.00 69.88 90 GLU A O 1
ATOM 722 N N . ASN A 1 91 ? -13.518 5.202 31.567 1.00 68.25 91 ASN A N 1
ATOM 723 C CA . ASN A 1 91 ? -13.050 6.106 32.620 1.00 68.25 91 ASN A CA 1
ATOM 724 C C . ASN A 1 91 ? -14.204 6.877 33.271 1.00 68.25 91 ASN A C 1
ATOM 726 O O . ASN A 1 91 ? -14.181 7.066 34.481 1.00 68.25 91 ASN A O 1
ATOM 730 N N . LEU A 1 92 ? -15.219 7.287 32.504 1.00 63.66 92 LEU A N 1
ATOM 731 C CA . LEU A 1 92 ? -16.396 8.005 33.019 1.00 63.66 92 LEU A CA 1
ATOM 732 C C . LEU A 1 92 ? -17.292 7.136 33.914 1.00 63.66 92 LEU A C 1
ATOM 734 O O . LEU A 1 92 ? -17.905 7.647 34.840 1.00 63.66 92 LEU A O 1
ATOM 738 N N . THR A 1 93 ? -17.346 5.827 33.666 1.00 64.38 93 THR A N 1
ATOM 739 C CA . THR A 1 93 ? -18.143 4.860 34.451 1.00 64.38 93 THR A CA 1
ATOM 740 C C . THR A 1 93 ? -17.465 4.376 35.737 1.00 64.38 93 THR A C 1
ATOM 742 O O . THR A 1 93 ? -18.062 3.614 36.496 1.00 64.38 93 THR A O 1
ATOM 745 N N . ARG A 1 94 ? -16.212 4.780 35.987 1.00 57.69 94 ARG A N 1
ATOM 746 C CA . ARG A 1 94 ? -15.444 4.427 37.195 1.00 57.69 94 ARG A CA 1
ATOM 747 C C . ARG A 1 94 ? -15.446 5.515 38.278 1.00 57.69 94 ARG A C 1
ATOM 749 O O . ARG A 1 94 ? -14.843 5.286 39.327 1.00 57.69 94 ARG A O 1
ATOM 756 N N . PHE A 1 95 ? -16.094 6.650 38.024 1.00 50.38 95 PHE A N 1
ATOM 757 C CA . PHE A 1 95 ? -16.384 7.703 39.004 1.00 50.38 95 PHE A CA 1
ATOM 758 C C . PHE A 1 95 ? -17.840 7.610 39.465 1.00 50.38 95 PHE A C 1
ATOM 760 O O . PHE A 1 95 ? -18.099 8.036 40.611 1.00 50.38 95 PHE A O 1
#

Radius of gyration: 21.32 Å; Cα contacts (8 Å, |Δi|>4): 43; chains: 1; bounding box: 42×16×68 Å

Sequence (95 aa):
MRSSISRIRNRLNLAKLLLILALLFITYPPAMKAWESADSIPEEYSRIEYLMKEVDQYLPLVAVMGLLIFTLSDLTLKVEEIQAQIGADENLTRF

pLDDT: mean 81.75, std 10.0, range [50.38, 94.62]

Secondary structure (DSSP, 8-state):
-HHHHHHHHHHHHHHHHHHHHHHHHHHHHHHHHHHH-GGGS-TTS-HHHHHHHHHHTTHHHHHHHHHHHHHHHHHHHHHHHHHHHHHHHHHHTT-

Foldseek 3Di:
DLVVLVVVLVVLVVVLVVLVVVLCVQLVVLVCCLPPPPVPDPPVDHSVRSSCVSCVVCVVVNVVSVVSSVVSVVVSVVSVVVSVVVVVVVVVVVD